Protein AF-X0YDZ2-F1 (afdb_monomer_lite)

Organism: NCBI:txid412755

Sequence (155 aa):
CLSSGRFSTGDDLAFVQELFNCLGKTKRIEEKMINASTAISGSGPGYIFNDYELDLKDPDNINENTKQNIIKRLTQAAKSVGFNSEDAKFLAVNTTQTSINLVKKTGLSPYELKKQVTSKGGTTQAALKVIYSGGSWEEAAGAAVKRAEELSRRE

Radius of gyration: 15.47 Å; chains: 1; bounding box: 33×34×42 Å

Foldseek 3Di:
DDEDDPPDDPVNVVVVQVVCVVVPHDDYDYPVCVLLLCLQQLQVLLVVLVVCVVVVDDLVDDDPVNLVVQLVQQLVLSVLSPDDNVVSSVSSNRSSVVSSVCCVVVVDHSVVVSVVSDDDLALNVQLVVCVVVVHGSNVSSVSSSVSSVVVVVVD

Structure (mmCIF, N/CA/C/O backbone):
data_AF-X0YDZ2-F1
#
_entry.id   AF-X0YDZ2-F1
#
loop_
_atom_site.group_PDB
_atom_site.id
_atom_site.type_symbol
_atom_site.label_atom_id
_atom_site.label_alt_id
_atom_site.label_comp_id
_atom_site.label_asym_id
_atom_site.label_entity_id
_atom_site.label_seq_id
_atom_site.pdbx_PDB_ins_code
_atom_site.Cartn_x
_atom_site.Cartn_y
_atom_site.Cartn_z
_atom_site.occupancy
_atom_site.B_iso_or_equiv
_atom_site.auth_seq_id
_atom_site.auth_comp_id
_atom_site.auth_asym_id
_atom_site.auth_atom_id
_atom_site.pdbx_PDB_model_num
ATOM 1 N N . CYS A 1 1 ? 2.469 3.271 -8.973 1.00 92.38 1 CYS A N 1
ATOM 2 C CA . CYS A 1 1 ? 3.856 3.068 -9.449 1.00 92.38 1 CYS A CA 1
ATOM 3 C C . CYS A 1 1 ? 3.815 2.553 -10.870 1.00 92.38 1 CYS A C 1
ATOM 5 O O . CYS A 1 1 ? 2.788 2.016 -11.256 1.00 92.38 1 CYS A O 1
ATOM 7 N N . LEU A 1 2 ? 4.883 2.759 -11.630 1.00 94.12 2 LEU A N 1
ATOM 8 C CA . LEU A 1 2 ? 4.972 2.383 -13.038 1.00 94.12 2 LEU A CA 1
ATOM 9 C C . LEU A 1 2 ? 6.211 1.519 -13.242 1.00 94.12 2 LEU A C 1
ATOM 11 O O . LEU A 1 2 ? 7.251 1.813 -12.653 1.00 94.12 2 LEU A O 1
ATOM 15 N N . SER A 1 3 ? 6.111 0.503 -14.088 1.00 93.94 3 SER A N 1
ATOM 16 C CA . SER A 1 3 ? 7.263 -0.253 -14.568 1.00 93.94 3 SER A CA 1
ATOM 17 C C . SER A 1 3 ? 7.165 -0.452 -16.076 1.00 93.94 3 SER A C 1
ATOM 19 O O . SER A 1 3 ? 6.068 -0.423 -16.634 1.00 93.94 3 SER A O 1
ATOM 21 N N . SER A 1 4 ? 8.312 -0.573 -16.742 1.00 93.12 4 SER A N 1
ATOM 22 C CA . SER A 1 4 ? 8.389 -0.837 -18.181 1.00 93.12 4 SER A CA 1
ATOM 23 C C . SER A 1 4 ? 8.222 -2.320 -18.471 1.00 93.12 4 SER A C 1
ATOM 25 O O . SER A 1 4 ? 8.928 -3.146 -17.893 1.00 93.12 4 SER A O 1
ATOM 27 N N . GLY A 1 5 ? 7.391 -2.636 -19.460 1.00 90.31 5 GLY A N 1
ATOM 28 C CA . GLY A 1 5 ? 7.356 -3.955 -20.081 1.00 90.31 5 GLY A CA 1
ATOM 29 C C . GLY A 1 5 ? 8.420 -4.116 -21.172 1.00 90.31 5 GLY A C 1
ATOM 30 O O . GLY A 1 5 ? 9.067 -3.162 -21.599 1.00 90.31 5 GLY A O 1
ATOM 31 N N . ARG A 1 6 ? 8.557 -5.340 -21.694 1.00 91.38 6 ARG A N 1
ATOM 32 C CA . ARG A 1 6 ? 9.534 -5.690 -22.747 1.00 91.38 6 ARG A CA 1
ATOM 33 C C . ARG A 1 6 ? 9.406 -4.854 -24.029 1.00 91.38 6 ARG A C 1
ATOM 35 O O . ARG A 1 6 ? 10.390 -4.686 -24.740 1.00 91.38 6 ARG A O 1
ATOM 42 N N . PHE A 1 7 ? 8.201 -4.383 -24.334 1.00 93.88 7 PHE A N 1
ATOM 43 C CA . PHE A 1 7 ? 7.886 -3.670 -25.575 1.00 93.88 7 PHE A CA 1
ATOM 44 C C . PHE A 1 7 ? 7.650 -2.169 -25.375 1.00 93.88 7 PHE A C 1
ATOM 46 O O . PHE A 1 7 ? 7.355 -1.484 -26.346 1.00 93.88 7 PHE A O 1
ATOM 53 N N . SER A 1 8 ? 7.759 -1.657 -24.143 1.00 94.25 8 SER A N 1
ATOM 54 C CA . SER A 1 8 ? 7.570 -0.229 -23.868 1.00 94.25 8 SER A CA 1
ATOM 55 C C . SER A 1 8 ? 8.875 0.541 -24.026 1.00 94.25 8 SER A C 1
ATOM 57 O O . SER A 1 8 ? 9.913 0.131 -23.502 1.00 94.25 8 SER A O 1
ATOM 59 N N . THR A 1 9 ? 8.797 1.685 -24.688 1.00 94.44 9 THR A N 1
ATOM 60 C CA . THR A 1 9 ? 9.882 2.652 -24.839 1.00 94.44 9 THR A CA 1
ATOM 61 C C . THR A 1 9 ? 9.920 3.651 -23.676 1.00 94.44 9 THR A C 1
ATOM 63 O O . THR A 1 9 ? 9.042 3.687 -22.807 1.00 94.44 9 THR A O 1
ATOM 66 N N . GLY A 1 10 ? 10.960 4.491 -23.651 1.00 91.88 10 GLY A N 1
ATOM 67 C CA . GLY A 1 10 ? 11.050 5.600 -22.699 1.00 91.88 10 GLY A CA 1
ATOM 68 C C . GLY A 1 10 ? 9.924 6.627 -22.863 1.00 91.88 10 GLY A C 1
ATOM 69 O O . GLY A 1 10 ? 9.457 7.163 -21.854 1.00 91.88 10 GLY A O 1
ATOM 70 N N . ASP A 1 11 ? 9.464 6.839 -24.098 1.00 95.56 11 ASP A N 1
ATOM 71 C CA . ASP A 1 11 ? 8.396 7.784 -24.432 1.00 95.56 11 ASP A CA 1
ATOM 72 C C . ASP A 1 11 ? 7.030 7.265 -23.971 1.00 95.56 11 ASP A C 1
ATOM 74 O O . ASP A 1 11 ? 6.263 8.021 -23.376 1.00 95.56 11 ASP A O 1
ATOM 78 N N . ASP A 1 12 ? 6.771 5.958 -24.109 1.00 95.88 12 ASP A N 1
ATOM 79 C CA . ASP A 1 12 ? 5.558 5.327 -23.567 1.00 95.88 12 ASP A CA 1
ATOM 80 C C . ASP A 1 12 ? 5.467 5.533 -22.050 1.00 95.88 12 ASP A C 1
ATOM 82 O O . ASP A 1 12 ? 4.436 5.943 -21.513 1.00 95.88 12 ASP A O 1
ATOM 86 N N . LEU A 1 13 ? 6.579 5.304 -21.340 1.00 94.00 13 LEU A N 1
ATOM 87 C CA . LEU A 1 13 ? 6.645 5.540 -19.900 1.00 94.00 13 LEU A CA 1
ATOM 88 C C . LEU A 1 13 ? 6.486 7.018 -19.535 1.00 94.00 13 LEU A C 1
ATOM 90 O O . LEU A 1 13 ? 5.910 7.313 -18.488 1.00 94.00 13 LEU A O 1
ATOM 94 N N . ALA A 1 14 ? 7.025 7.939 -20.337 1.00 94.62 14 ALA A N 1
ATOM 95 C CA . ALA A 1 14 ? 6.885 9.374 -20.105 1.00 94.62 14 ALA A CA 1
ATOM 96 C C . ALA A 1 14 ? 5.428 9.819 -20.255 1.00 94.62 14 ALA A C 1
ATOM 98 O O . ALA A 1 14 ? 4.899 10.456 -19.345 1.00 94.62 14 ALA A O 1
ATOM 99 N N . PHE A 1 15 ? 4.767 9.389 -21.328 1.00 96.00 15 PHE A N 1
ATOM 100 C CA . PHE A 1 15 ? 3.358 9.664 -21.577 1.00 96.00 15 PHE A CA 1
ATOM 101 C C . PHE A 1 15 ? 2.460 9.115 -20.460 1.00 96.00 15 PHE A C 1
ATOM 103 O O . PHE A 1 15 ? 1.659 9.841 -19.871 1.00 96.00 15 PHE A O 1
ATOM 110 N N . VAL A 1 16 ? 2.636 7.840 -20.097 1.00 95.81 16 VAL A N 1
ATOM 111 C CA . VAL A 1 16 ? 1.858 7.204 -19.023 1.00 95.81 16 VAL A CA 1
ATOM 112 C C . VAL A 1 16 ? 2.109 7.885 -17.674 1.00 95.81 16 VAL A C 1
ATOM 114 O O . VAL A 1 16 ? 1.190 8.057 -16.871 1.00 95.81 16 VAL A O 1
ATOM 117 N N . GLN A 1 17 ? 3.347 8.304 -17.413 1.00 95.44 17 GLN A N 1
ATOM 118 C CA . GLN A 1 17 ? 3.686 9.048 -16.208 1.00 95.44 17 GLN A CA 1
ATOM 119 C C . GLN A 1 17 ? 2.994 10.411 -16.148 1.00 95.44 17 GLN A C 1
ATOM 121 O O . GLN A 1 17 ? 2.473 10.764 -15.090 1.00 95.44 17 GLN A O 1
ATOM 126 N N . GLU A 1 18 ? 2.972 11.158 -17.248 1.00 96.31 18 GLU A N 1
ATOM 127 C CA . GLU A 1 18 ? 2.252 12.428 -17.335 1.00 96.31 18 GLU A CA 1
ATOM 128 C C . GLU A 1 18 ? 0.755 12.231 -17.069 1.00 96.31 18 GLU A C 1
ATOM 130 O O . GLU A 1 18 ? 0.196 12.896 -16.196 1.00 96.31 18 GLU A O 1
ATOM 135 N N . LEU A 1 19 ? 0.146 11.233 -17.715 1.00 96.06 19 LEU A N 1
ATOM 136 C CA . LEU A 1 19 ? -1.268 10.904 -17.548 1.00 96.06 19 LEU A CA 1
ATOM 137 C C . LEU A 1 19 ? -1.631 10.594 -16.088 1.00 96.06 19 LEU A C 1
ATOM 139 O O . LEU A 1 19 ? -2.573 11.161 -15.535 1.00 96.06 19 LEU A O 1
ATOM 143 N N . PHE A 1 20 ? -0.885 9.705 -15.428 1.00 94.06 20 PHE A N 1
ATOM 144 C CA . PHE A 1 20 ? -1.185 9.335 -14.042 1.00 94.06 20 PHE A CA 1
ATOM 145 C C . PHE A 1 20 ? -0.812 10.428 -13.034 1.00 94.06 20 PHE A C 1
ATOM 147 O O . PHE A 1 20 ? -1.427 10.494 -11.966 1.00 94.06 20 PHE A O 1
ATOM 154 N N . ASN A 1 21 ? 0.123 11.323 -13.372 1.00 93.19 21 ASN A N 1
ATOM 155 C CA . ASN A 1 21 ? 0.447 12.483 -12.540 1.00 93.19 21 ASN A CA 1
ATOM 156 C C . ASN A 1 21 ? -0.736 13.453 -12.376 1.00 93.19 21 ASN A C 1
ATOM 158 O O . ASN A 1 21 ? -0.771 14.182 -11.383 1.00 93.19 21 ASN A O 1
ATOM 162 N N . CYS A 1 22 ? -1.741 13.409 -13.259 1.00 90.81 22 CYS A N 1
ATOM 163 C CA . CYS A 1 22 ? -3.004 14.130 -13.076 1.00 90.81 22 CYS A CA 1
ATOM 164 C C . CYS A 1 22 ? -3.826 13.625 -11.874 1.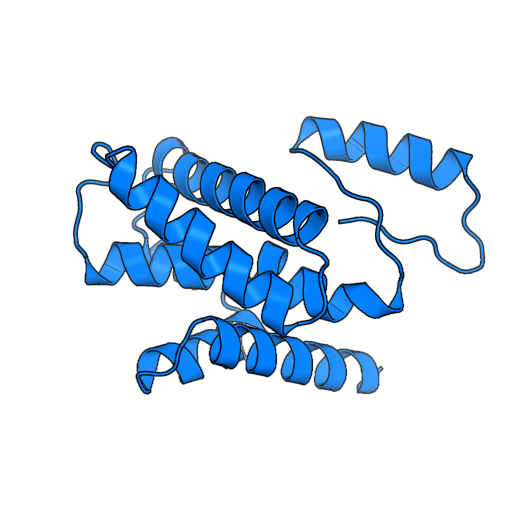00 90.81 22 CYS A C 1
ATOM 166 O O . CYS A 1 22 ? -4.625 14.378 -11.321 1.00 90.81 22 CYS A O 1
ATOM 168 N N . LEU A 1 23 ? -3.644 12.365 -11.461 1.00 86.50 23 LEU A N 1
ATOM 169 C CA . LEU A 1 23 ? -4.385 11.735 -10.358 1.00 86.50 23 LEU A CA 1
ATOM 170 C C . LEU A 1 23 ? -3.580 11.690 -9.052 1.00 86.50 23 LEU A C 1
ATOM 172 O O . LEU A 1 23 ? -4.151 11.641 -7.963 1.00 86.50 23 LEU A O 1
ATOM 176 N N . GLY A 1 24 ? -2.251 11.708 -9.146 1.00 85.06 24 GLY A N 1
ATOM 177 C CA . GLY A 1 24 ? -1.350 11.682 -8.000 1.00 85.06 24 GLY A CA 1
ATOM 178 C C . GLY A 1 24 ? 0.094 11.430 -8.420 1.00 85.06 24 GLY A C 1
ATOM 179 O O . GLY A 1 24 ? 0.374 11.112 -9.567 1.00 85.06 24 GLY A O 1
ATOM 180 N N . LYS A 1 25 ? 1.048 11.556 -7.494 1.00 91.56 25 LYS A N 1
ATOM 181 C CA . LYS A 1 25 ? 2.466 11.399 -7.846 1.00 91.56 25 LYS A CA 1
ATOM 182 C C . LYS A 1 25 ? 2.794 9.955 -8.215 1.00 91.56 25 LYS A C 1
ATOM 184 O O . LYS A 1 25 ? 2.546 9.027 -7.445 1.00 91.56 25 LYS A O 1
ATOM 189 N N . THR A 1 26 ? 3.441 9.778 -9.358 1.00 93.75 26 THR A N 1
ATOM 190 C CA . THR A 1 26 ? 3.940 8.478 -9.809 1.00 93.75 26 THR A CA 1
ATOM 191 C C . THR A 1 26 ? 5.416 8.286 -9.476 1.00 93.75 26 THR A C 1
ATOM 193 O O . THR A 1 26 ? 6.186 9.234 -9.328 1.00 93.75 26 THR A O 1
ATOM 196 N N . LYS A 1 27 ? 5.824 7.020 -9.390 1.00 93.50 27 LYS A N 1
ATOM 197 C CA . LYS A 1 27 ? 7.221 6.602 -9.276 1.00 93.50 27 LYS A CA 1
ATOM 198 C C . LYS A 1 27 ? 7.459 5.454 -10.241 1.00 93.50 27 LYS A C 1
ATOM 200 O O . LYS A 1 27 ? 6.670 4.504 -10.252 1.00 93.50 27 LYS A O 1
ATOM 205 N N . ARG A 1 28 ? 8.527 5.561 -11.033 1.00 95.00 28 ARG A N 1
ATOM 206 C CA . ARG A 1 28 ? 9.044 4.454 -11.839 1.00 95.00 28 ARG A CA 1
ATOM 207 C C . ARG A 1 28 ? 9.820 3.506 -10.932 1.00 95.00 28 ARG A C 1
ATOM 209 O O . ARG A 1 28 ? 10.624 3.970 -10.125 1.00 95.00 28 ARG A O 1
ATOM 216 N N . ILE A 1 29 ? 9.555 2.216 -11.055 1.00 94.88 29 ILE A N 1
ATOM 217 C CA . ILE A 1 29 ? 10.198 1.154 -10.284 1.00 94.88 29 ILE A CA 1
ATOM 218 C C . ILE A 1 29 ? 10.581 0.003 -11.211 1.00 94.88 29 ILE A C 1
ATOM 220 O O . ILE A 1 29 ? 9.988 -0.179 -12.276 1.00 94.88 29 ILE A O 1
ATOM 224 N N . GLU A 1 30 ? 11.565 -0.789 -10.797 1.00 94.31 30 GLU A N 1
ATOM 225 C CA . GLU A 1 30 ? 11.881 -2.046 -11.474 1.00 94.31 30 GLU A CA 1
ATOM 226 C C . GLU A 1 30 ? 10.697 -3.019 -11.391 1.00 94.31 30 GLU A C 1
ATOM 228 O O . GLU A 1 30 ? 10.005 -3.069 -10.3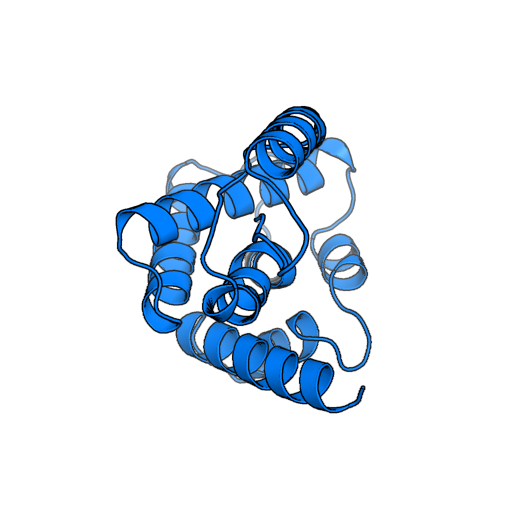74 1.00 94.31 30 GLU A O 1
ATOM 233 N N . GLU A 1 31 ? 10.499 -3.832 -12.429 1.00 93.81 31 GLU A N 1
ATOM 234 C CA . GLU A 1 31 ? 9.368 -4.769 -12.525 1.00 93.81 31 GLU A CA 1
ATOM 235 C C . GLU A 1 31 ? 9.323 -5.736 -11.336 1.00 93.81 31 GLU A C 1
ATOM 237 O O . GLU A 1 31 ? 8.280 -5.955 -10.725 1.00 93.81 31 GLU A O 1
ATOM 242 N N . LYS A 1 32 ? 10.494 -6.221 -10.900 1.00 94.81 32 LYS A N 1
ATOM 243 C CA . LYS A 1 32 ? 10.633 -7.091 -9.719 1.00 94.81 32 LYS A CA 1
ATOM 244 C C . LYS A 1 32 ? 10.068 -6.473 -8.428 1.00 94.81 32 LYS A C 1
ATOM 246 O O . LYS A 1 32 ? 9.757 -7.196 -7.488 1.00 94.81 32 LYS A O 1
ATOM 251 N N . MET A 1 33 ? 9.938 -5.145 -8.374 1.00 97.19 33 MET A N 1
ATOM 252 C CA . MET A 1 33 ? 9.423 -4.405 -7.221 1.00 97.19 33 MET A CA 1
ATOM 253 C C . MET A 1 33 ? 7.909 -4.165 -7.286 1.00 97.19 33 MET A C 1
ATOM 255 O O . MET A 1 33 ? 7.364 -3.576 -6.353 1.00 97.19 33 MET A O 1
ATOM 259 N N . ILE A 1 34 ? 7.200 -4.595 -8.336 1.00 95.94 34 ILE A N 1
ATOM 260 C CA . ILE A 1 34 ? 5.750 -4.369 -8.467 1.00 95.94 34 ILE A CA 1
ATOM 261 C C . ILE A 1 34 ? 4.969 -5.026 -7.326 1.00 95.94 34 ILE A C 1
ATOM 263 O O . ILE A 1 34 ? 4.124 -4.369 -6.719 1.00 95.94 34 ILE A O 1
ATOM 267 N N . ASN A 1 35 ? 5.301 -6.260 -6.941 1.00 97.50 35 ASN A N 1
ATOM 268 C CA . ASN A 1 35 ? 4.637 -6.935 -5.818 1.00 97.50 35 ASN A CA 1
ATOM 269 C C . ASN A 1 35 ? 4.866 -6.200 -4.487 1.00 97.50 35 ASN A C 1
ATOM 271 O O . ASN A 1 35 ? 3.916 -5.954 -3.740 1.00 97.50 35 ASN A O 1
ATOM 275 N N . ALA A 1 36 ? 6.101 -5.753 -4.233 1.00 98.00 36 ALA A N 1
ATOM 276 C CA . ALA A 1 36 ? 6.432 -4.892 -3.096 1.00 98.00 36 ALA A CA 1
ATOM 277 C C . ALA A 1 36 ? 5.647 -3.572 -3.140 1.00 98.00 36 ALA A C 1
ATOM 279 O O . ALA A 1 36 ? 5.103 -3.115 -2.135 1.00 98.00 36 ALA A O 1
ATOM 280 N N . SER A 1 37 ? 5.521 -2.969 -4.321 1.00 97.44 37 SER A N 1
ATOM 281 C CA . SER A 1 37 ? 4.761 -1.739 -4.517 1.00 97.44 37 SER A CA 1
ATOM 282 C C . SER A 1 37 ? 3.272 -1.916 -4.236 1.00 97.44 37 SER A C 1
ATOM 284 O O . SER A 1 37 ? 2.662 -1.047 -3.609 1.00 97.44 37 SER A O 1
ATOM 286 N N . THR A 1 38 ? 2.692 -3.046 -4.636 1.00 97.00 38 THR A N 1
ATOM 287 C CA . THR A 1 38 ? 1.299 -3.417 -4.359 1.00 97.00 38 THR A CA 1
ATOM 288 C C . THR A 1 38 ? 1.049 -3.576 -2.862 1.00 97.00 38 THR A C 1
ATOM 290 O O . THR A 1 38 ? 0.008 -3.142 -2.364 1.00 97.00 38 THR A O 1
ATOM 293 N N . ALA A 1 39 ? 2.010 -4.113 -2.109 1.00 98.12 39 ALA A N 1
ATOM 294 C CA . ALA A 1 39 ? 1.906 -4.232 -0.655 1.00 98.12 39 ALA A CA 1
ATOM 295 C C . ALA A 1 39 ? 1.895 -2.878 0.078 1.00 98.12 39 ALA A C 1
ATOM 297 O O . ALA A 1 39 ? 1.372 -2.796 1.186 1.00 98.12 39 ALA A O 1
ATOM 298 N N . ILE A 1 40 ? 2.432 -1.816 -0.532 1.00 98.19 40 ILE A N 1
ATOM 299 C CA . ILE A 1 40 ? 2.516 -0.483 0.084 1.00 98.19 40 ILE A CA 1
ATOM 300 C C . ILE A 1 40 ? 1.486 0.479 -0.503 1.00 98.19 40 ILE A C 1
ATOM 302 O O . ILE A 1 40 ? 0.659 1.006 0.224 1.00 98.19 40 ILE A O 1
ATOM 306 N N . SER A 1 41 ? 1.504 0.707 -1.812 1.00 95.69 41 SER A N 1
ATOM 307 C CA . SER A 1 41 ? 0.617 1.680 -2.462 1.00 95.69 41 SER A CA 1
ATOM 308 C C . SER A 1 41 ? -0.788 1.139 -2.739 1.00 95.69 41 SER A C 1
ATOM 310 O O . SER A 1 41 ? -1.746 1.902 -2.676 1.00 95.69 41 SER A O 1
ATOM 312 N N . GLY A 1 42 ? -0.925 -0.166 -3.003 1.00 95.31 42 GLY A N 1
ATOM 313 C CA . GLY A 1 42 ? -2.226 -0.807 -3.228 1.00 95.31 42 GLY A CA 1
ATOM 314 C C . GLY A 1 42 ? -2.906 -1.243 -1.929 1.00 95.31 42 GLY A C 1
ATOM 315 O O . GLY A 1 42 ? -4.069 -0.931 -1.698 1.00 95.31 42 GLY A O 1
ATOM 316 N N . SER A 1 43 ? -2.162 -1.932 -1.061 1.00 98.12 43 SER A N 1
ATOM 317 C CA . SER A 1 43 ? -2.685 -2.508 0.189 1.00 98.12 43 SER A CA 1
ATOM 318 C C . SER A 1 43 ? -2.559 -1.556 1.384 1.00 98.12 43 SER A C 1
ATOM 320 O O . SER A 1 43 ? -3.357 -1.637 2.316 1.00 98.12 43 SER A O 1
ATOM 322 N N . GLY A 1 44 ? -1.605 -0.617 1.353 1.00 97.38 44 GLY A N 1
ATOM 323 C CA . GLY A 1 44 ? -1.352 0.323 2.449 1.00 97.38 44 GLY A CA 1
ATOM 324 C C . GLY A 1 44 ? -2.526 1.224 2.839 1.00 97.38 44 GLY A C 1
ATOM 325 O O . GLY A 1 44 ? -2.682 1.446 4.041 1.00 97.38 44 GLY A O 1
ATOM 326 N N . PRO A 1 45 ? -3.405 1.685 1.920 1.00 96.94 45 PRO A N 1
ATOM 327 C CA . PRO A 1 45 ? -4.645 2.350 2.317 1.00 96.94 45 PRO A CA 1
ATOM 328 C C . PRO A 1 45 ? -5.481 1.504 3.282 1.00 96.94 45 PRO A C 1
ATOM 330 O O . PRO A 1 45 ? -6.004 2.036 4.251 1.00 96.94 45 PRO A O 1
ATOM 333 N N . GLY A 1 46 ? -5.531 0.178 3.104 1.00 97.44 46 GLY A N 1
ATOM 334 C CA . GLY A 1 46 ? -6.218 -0.723 4.030 1.00 97.44 46 GLY A CA 1
ATOM 335 C C . GLY A 1 46 ? -5.612 -0.722 5.436 1.00 97.44 46 GLY A C 1
ATOM 336 O O . GLY A 1 46 ? -6.357 -0.767 6.412 1.00 97.44 46 GLY A O 1
ATOM 337 N N . TYR A 1 47 ? -4.283 -0.616 5.558 1.00 96.31 47 TYR A N 1
ATOM 338 C CA . TYR A 1 47 ? -3.600 -0.557 6.862 1.00 96.31 47 TYR A CA 1
ATOM 339 C C . TYR A 1 47 ? -3.949 0.743 7.573 1.00 96.31 47 TYR A C 1
ATOM 341 O O . TYR A 1 47 ? -4.254 0.744 8.762 1.00 96.31 47 TYR A O 1
ATOM 349 N N . ILE A 1 48 ? -3.944 1.837 6.809 1.00 94.69 48 ILE A N 1
ATOM 350 C CA . ILE A 1 48 ? -4.284 3.170 7.288 1.00 94.69 48 ILE A CA 1
ATOM 351 C C . ILE A 1 48 ? -5.745 3.195 7.728 1.00 94.69 48 ILE A C 1
ATOM 353 O O . ILE A 1 48 ? -6.015 3.525 8.872 1.00 94.69 48 ILE A O 1
ATOM 357 N N . PHE A 1 49 ? -6.692 2.788 6.882 1.00 94.00 49 PHE A N 1
ATOM 358 C CA . PHE A 1 49 ? -8.108 2.777 7.252 1.00 94.00 49 PHE A CA 1
ATOM 359 C C . PHE A 1 49 ? -8.391 1.890 8.465 1.00 94.00 49 PHE A C 1
ATOM 361 O O . PHE A 1 49 ? -9.224 2.246 9.291 1.00 94.00 49 PHE A O 1
ATOM 368 N N . ASN A 1 50 ? -7.667 0.778 8.612 1.00 93.38 50 ASN A N 1
ATOM 369 C CA . ASN A 1 50 ? -7.748 -0.046 9.809 1.00 93.38 50 ASN A CA 1
ATOM 370 C C . ASN A 1 50 ? -7.284 0.695 11.073 1.00 93.38 50 ASN A C 1
ATOM 372 O O . ASN A 1 50 ? -7.963 0.628 12.089 1.00 93.38 50 ASN A O 1
ATOM 376 N N . ASP A 1 51 ? -6.153 1.400 11.011 1.00 88.69 51 ASP A N 1
ATOM 377 C CA . ASP A 1 51 ? -5.655 2.235 12.117 1.00 88.69 51 ASP A CA 1
ATOM 378 C C . ASP A 1 51 ? -6.707 3.287 12.514 1.00 88.69 51 ASP A C 1
ATOM 380 O O . ASP A 1 51 ? -7.031 3.443 13.684 1.00 88.69 51 ASP A O 1
ATOM 384 N N . TYR A 1 52 ? -7.311 3.951 11.523 1.00 84.94 52 TYR A N 1
ATOM 385 C CA . TYR A 1 52 ? -8.346 4.971 11.735 1.00 84.94 52 TYR A CA 1
ATOM 386 C C . TYR A 1 52 ? -9.623 4.416 12.360 1.00 84.94 52 TYR A C 1
ATOM 388 O O . TYR A 1 52 ? -10.243 5.076 13.189 1.00 84.94 52 TYR A O 1
ATOM 396 N N . GLU A 1 53 ? -10.034 3.224 11.934 1.00 84.44 53 GLU A N 1
ATOM 397 C CA . GLU A 1 53 ? -11.206 2.544 12.476 1.00 84.44 53 GLU A CA 1
ATOM 398 C C . GLU A 1 53 ? -11.013 2.165 13.947 1.00 84.44 53 GLU A C 1
ATOM 400 O O . GLU A 1 53 ? -11.950 2.300 14.728 1.00 84.44 53 GLU A O 1
ATOM 405 N N . LEU A 1 54 ? -9.809 1.724 14.329 1.00 78.25 54 LEU A N 1
ATOM 406 C CA . LEU A 1 54 ? -9.496 1.322 15.703 1.00 78.25 54 LEU A CA 1
ATOM 407 C C . LEU A 1 54 ? -9.271 2.518 16.641 1.00 78.25 54 LEU A C 1
ATOM 409 O O . LEU A 1 54 ? -9.672 2.454 17.801 1.00 78.25 54 LEU A O 1
ATOM 413 N N . ASP A 1 55 ? -8.665 3.602 16.147 1.00 67.19 55 ASP A N 1
ATOM 414 C CA . ASP A 1 55 ? -8.284 4.756 16.974 1.00 67.19 55 ASP A CA 1
ATOM 415 C C . ASP A 1 55 ? -9.375 5.837 17.109 1.00 67.19 55 ASP A C 1
ATOM 417 O O . ASP A 1 55 ? -9.155 6.799 17.846 1.00 67.19 55 ASP A O 1
ATOM 421 N N . LEU A 1 56 ? -10.523 5.715 16.416 1.00 56.03 56 LEU A N 1
ATOM 422 C CA . LEU A 1 56 ? -11.677 6.644 16.452 1.00 56.03 56 LEU A CA 1
ATOM 423 C C . LEU A 1 56 ? -11.283 8.115 16.684 1.00 56.03 56 LEU A C 1
ATOM 425 O O . LEU A 1 56 ? -11.753 8.783 17.609 1.00 56.03 56 LEU A O 1
ATOM 429 N N . LYS A 1 57 ? -10.411 8.642 15.822 1.00 58.28 57 LYS A N 1
ATOM 430 C CA . LYS A 1 57 ? -10.221 10.088 15.705 1.00 58.28 57 LYS A CA 1
ATOM 431 C C . LYS A 1 57 ? -11.159 10.596 14.634 1.00 58.28 57 LYS A C 1
ATOM 433 O O . LYS A 1 57 ? -11.248 10.001 13.561 1.00 58.28 57 LYS A O 1
ATOM 438 N N . ASP A 1 58 ? -11.830 11.697 14.949 1.00 63.78 58 ASP A N 1
ATOM 439 C CA . ASP A 1 58 ? -12.564 12.497 13.982 1.00 63.78 58 ASP A CA 1
ATOM 440 C C . ASP A 1 58 ? -11.728 12.608 12.688 1.00 63.78 58 ASP A C 1
ATOM 442 O O . ASP A 1 58 ? -10.589 13.094 12.749 1.00 63.78 58 ASP A O 1
ATOM 446 N N . PRO A 1 59 ? -12.220 12.105 11.541 1.00 60.06 59 PRO A N 1
ATOM 447 C CA . PRO A 1 59 ? -11.496 12.178 10.276 1.00 60.06 59 PRO A CA 1
ATOM 448 C C . PRO A 1 59 ? -11.158 13.621 9.866 1.00 60.06 59 PRO A C 1
ATOM 450 O O . PRO A 1 59 ? -10.210 13.839 9.098 1.00 60.06 59 PRO A O 1
ATOM 453 N N . ASP A 1 60 ? -11.855 14.609 10.433 1.00 64.81 60 ASP A N 1
ATOM 454 C CA . ASP A 1 60 ? -11.558 16.025 10.254 1.00 64.81 60 ASP A CA 1
ATOM 455 C C . ASP A 1 60 ? -10.396 16.516 11.138 1.00 64.81 60 ASP A C 1
ATOM 457 O O . ASP A 1 60 ? -9.737 17.500 10.791 1.00 64.81 60 ASP A O 1
ATOM 461 N N . ASN A 1 61 ? -10.035 15.784 12.200 1.00 68.81 61 ASN A N 1
ATOM 462 C CA . ASN A 1 61 ? -9.037 16.175 13.203 1.00 68.81 61 ASN A CA 1
ATOM 463 C C . ASN A 1 61 ? -7.828 15.221 13.300 1.00 68.81 61 ASN A C 1
ATOM 465 O O . ASN A 1 61 ? -7.365 14.824 14.376 1.00 68.81 61 ASN A O 1
ATOM 469 N N . ILE A 1 62 ? -7.266 14.859 12.147 1.00 71.62 62 ILE A N 1
ATOM 470 C CA . ILE A 1 62 ? -5.982 14.152 12.078 1.00 71.62 62 ILE A CA 1
ATOM 471 C C . ILE A 1 62 ? -4.862 15.14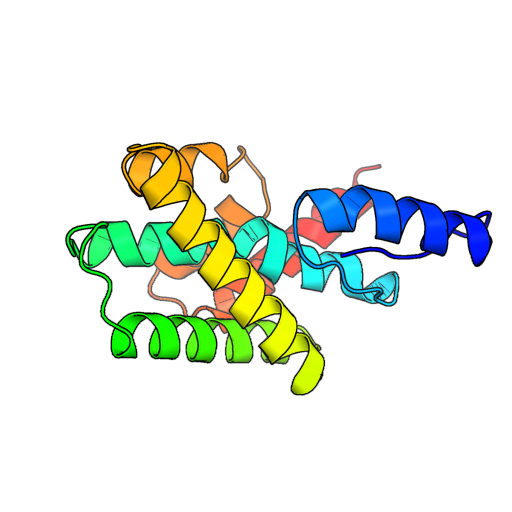9 12.363 1.00 71.62 62 ILE A C 1
ATOM 473 O O . ILE A 1 62 ? -4.473 15.932 11.493 1.00 71.62 62 ILE A O 1
ATOM 477 N N . ASN A 1 63 ? -4.308 15.103 13.573 1.00 80.19 63 ASN A N 1
ATOM 478 C CA . ASN A 1 63 ? -3.154 15.931 13.899 1.00 80.19 63 ASN A CA 1
ATOM 479 C C . ASN A 1 63 ? -1.887 15.476 13.149 1.00 80.19 63 ASN A C 1
ATOM 481 O O . ASN A 1 63 ? -1.722 14.306 12.782 1.00 80.19 63 ASN A O 1
ATOM 485 N N . GLU A 1 64 ? -0.958 16.414 12.956 1.00 85.25 64 GLU A N 1
ATOM 486 C CA . GLU A 1 64 ? 0.267 16.173 12.188 1.00 85.25 64 GLU A CA 1
ATOM 487 C C . GLU A 1 64 ? 1.117 15.042 12.793 1.00 85.25 64 GLU A C 1
ATOM 489 O O . GLU A 1 64 ? 1.701 14.251 12.060 1.00 85.25 64 GLU A O 1
ATOM 494 N N . ASN A 1 65 ? 1.118 14.872 14.119 1.00 86.69 65 ASN A N 1
ATOM 495 C CA . ASN A 1 65 ? 1.863 13.792 14.773 1.00 86.69 65 ASN A CA 1
ATOM 496 C C . ASN A 1 65 ? 1.340 12.394 14.390 1.00 86.69 65 ASN A C 1
ATOM 498 O O . ASN A 1 65 ? 2.124 11.482 14.134 1.00 86.69 65 ASN A O 1
ATOM 502 N N . THR A 1 66 ? 0.017 12.230 14.293 1.00 86.12 66 THR A N 1
ATOM 503 C CA . THR A 1 66 ? -0.612 10.971 13.857 1.00 86.12 66 THR A CA 1
ATOM 504 C C . THR A 1 66 ? -0.227 10.670 12.410 1.00 86.12 66 THR A C 1
ATOM 506 O O . THR A 1 66 ? 0.203 9.561 12.093 1.00 86.12 66 THR A O 1
ATOM 509 N N . LYS A 1 67 ? -0.278 11.687 11.541 1.00 90.06 67 LYS A N 1
ATOM 510 C CA . LYS A 1 67 ? 0.161 11.576 10.146 1.00 90.06 67 LYS A CA 1
ATOM 511 C C . LYS A 1 67 ? 1.631 11.160 10.041 1.00 90.06 67 LYS A C 1
ATOM 513 O O . LYS A 1 67 ? 1.950 10.242 9.287 1.00 90.06 67 LYS A O 1
ATOM 518 N N . GLN A 1 68 ? 2.521 11.782 10.814 1.00 92.31 68 GLN A N 1
ATOM 519 C CA . GLN A 1 68 ? 3.944 11.432 10.825 1.00 92.31 68 GLN A CA 1
ATOM 520 C C . GLN A 1 68 ? 4.194 10.014 11.354 1.00 92.31 68 GLN A C 1
ATOM 522 O O . GLN A 1 68 ? 5.048 9.307 10.816 1.00 92.31 68 GLN A O 1
ATOM 527 N N . ASN A 1 69 ? 3.425 9.554 12.347 1.00 93.50 69 ASN A N 1
ATOM 528 C CA . ASN A 1 69 ? 3.520 8.180 12.840 1.00 93.50 69 ASN A CA 1
ATOM 529 C C . ASN A 1 69 ? 3.135 7.156 11.759 1.00 93.50 69 ASN A C 1
ATOM 531 O O . ASN A 1 69 ? 3.869 6.195 11.526 1.00 93.50 69 ASN A O 1
ATOM 535 N N . ILE A 1 70 ? 2.035 7.394 11.040 1.00 94.44 70 ILE A N 1
ATOM 536 C CA . ILE A 1 70 ? 1.603 6.536 9.928 1.00 94.44 70 ILE A CA 1
ATOM 537 C C . ILE A 1 70 ? 2.669 6.495 8.833 1.00 94.44 70 ILE A C 1
ATOM 539 O O . ILE A 1 70 ? 3.058 5.415 8.390 1.00 94.44 70 ILE A O 1
ATOM 543 N N . ILE A 1 71 ? 3.194 7.659 8.434 1.00 97.00 71 ILE A N 1
ATOM 544 C CA . ILE A 1 71 ? 4.264 7.742 7.433 1.00 97.00 71 ILE A CA 1
ATOM 545 C C . ILE A 1 71 ? 5.482 6.943 7.897 1.00 97.00 71 ILE A C 1
ATOM 547 O O . ILE A 1 71 ? 6.054 6.194 7.106 1.00 97.00 71 ILE A O 1
ATOM 551 N N . LYS A 1 72 ? 5.874 7.056 9.171 1.00 98.00 72 LYS A N 1
ATOM 552 C CA . LYS A 1 72 ? 7.005 6.313 9.735 1.00 98.00 72 LYS A CA 1
ATOM 553 C C . LYS A 1 72 ? 6.774 4.802 9.663 1.00 98.00 72 LYS A C 1
ATOM 555 O O . LYS A 1 72 ? 7.645 4.103 9.152 1.00 98.00 72 LYS A O 1
ATOM 560 N N . ARG A 1 73 ? 5.619 4.307 10.118 1.00 97.88 73 ARG A N 1
ATOM 561 C CA . ARG A 1 73 ? 5.267 2.874 10.085 1.00 97.88 73 ARG A CA 1
ATOM 562 C C . ARG A 1 73 ? 5.222 2.339 8.656 1.00 97.88 73 ARG A C 1
ATOM 564 O O . ARG A 1 73 ? 5.855 1.334 8.356 1.00 97.88 73 ARG A O 1
ATOM 571 N N . LEU A 1 74 ? 4.564 3.057 7.745 1.00 98.38 74 LEU A N 1
ATOM 572 C CA . LEU A 1 74 ? 4.478 2.652 6.341 1.00 98.38 74 LEU A CA 1
ATOM 573 C C . LEU A 1 74 ? 5.838 2.716 5.631 1.00 98.38 74 LEU A C 1
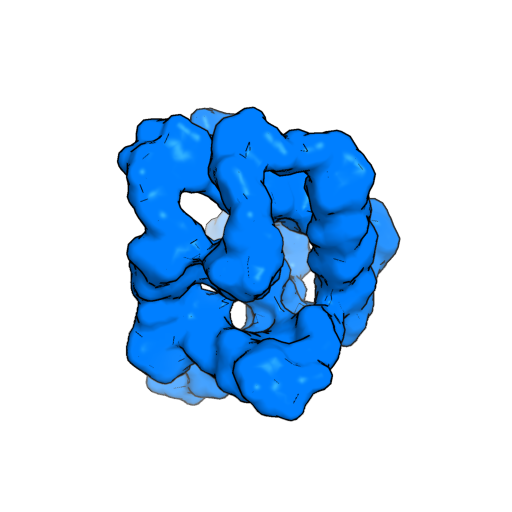ATOM 575 O O . LEU A 1 74 ? 6.111 1.905 4.751 1.00 98.38 74 LEU A O 1
ATOM 579 N N . THR A 1 75 ? 6.721 3.634 6.041 1.00 98.81 75 THR A N 1
ATOM 580 C CA . THR A 1 75 ? 8.110 3.678 5.557 1.00 98.81 75 THR A CA 1
ATOM 581 C C . THR A 1 75 ? 8.878 2.431 5.995 1.00 98.81 75 THR A C 1
ATOM 583 O O . THR A 1 75 ? 9.616 1.872 5.188 1.00 98.81 75 THR A O 1
ATOM 586 N N . GLN A 1 76 ? 8.717 1.971 7.242 1.00 98.75 76 GLN A N 1
ATOM 587 C CA . GLN A 1 76 ? 9.367 0.734 7.696 1.00 98.75 76 GLN A CA 1
ATOM 588 C C . GLN A 1 76 ? 8.804 -0.496 6.987 1.00 98.75 76 GLN A C 1
ATOM 590 O O . GLN A 1 76 ? 9.578 -1.316 6.497 1.00 98.75 76 GLN A O 1
ATOM 595 N N . ALA A 1 77 ? 7.484 -0.561 6.804 1.00 98.75 77 ALA A N 1
ATOM 596 C CA . ALA A 1 77 ? 6.850 -1.600 6.000 1.00 98.75 77 ALA A CA 1
ATOM 597 C C . ALA A 1 77 ? 7.422 -1.641 4.573 1.00 98.75 77 ALA A C 1
ATOM 599 O O . ALA A 1 77 ? 7.828 -2.700 4.101 1.00 98.75 77 ALA A O 1
ATOM 600 N N . ALA A 1 78 ? 7.561 -0.489 3.910 1.00 98.69 78 ALA A N 1
ATOM 601 C CA . ALA A 1 78 ? 8.153 -0.410 2.575 1.00 98.69 78 ALA A CA 1
ATOM 602 C C . ALA A 1 78 ? 9.626 -0.855 2.548 1.00 98.69 78 ALA A C 1
ATOM 604 O O . ALA A 1 78 ? 10.035 -1.590 1.649 1.00 98.69 78 ALA A O 1
ATOM 605 N N . LYS A 1 79 ? 10.422 -0.472 3.552 1.00 98.81 79 LYS A N 1
ATOM 606 C CA . LYS A 1 79 ? 11.808 -0.946 3.688 1.00 98.81 79 LYS A CA 1
ATOM 607 C C . LYS A 1 79 ? 11.884 -2.459 3.880 1.00 98.81 79 LYS A C 1
ATOM 609 O O . LYS A 1 79 ? 12.727 -3.101 3.262 1.00 98.81 79 LYS A O 1
ATOM 614 N N . SER A 1 80 ? 10.986 -3.028 4.685 1.00 98.69 80 SER A N 1
ATOM 615 C CA . SER A 1 80 ? 10.953 -4.469 4.967 1.00 98.69 80 SER A CA 1
ATOM 616 C C . SER A 1 80 ? 10.692 -5.324 3.721 1.00 98.69 80 SER A C 1
ATOM 618 O O . SER A 1 80 ? 11.131 -6.468 3.664 1.00 98.69 80 SER A O 1
ATOM 620 N N . VAL A 1 81 ? 10.050 -4.750 2.696 1.00 98.44 81 VAL A N 1
ATOM 621 C CA . VAL A 1 81 ? 9.790 -5.403 1.402 1.00 98.44 81 VAL A CA 1
ATOM 622 C C . VAL A 1 81 ? 10.772 -4.983 0.299 1.00 98.44 81 VAL A C 1
ATOM 624 O O . VAL A 1 81 ? 10.515 -5.208 -0.881 1.00 98.44 81 VAL A O 1
ATOM 627 N N . GLY A 1 82 ? 11.906 -4.377 0.667 1.00 98.06 82 GLY A N 1
ATOM 628 C CA . GLY A 1 82 ? 13.049 -4.170 -0.227 1.00 98.06 82 GLY A CA 1
ATOM 629 C C . GLY A 1 82 ? 13.188 -2.777 -0.847 1.00 98.06 82 GLY A C 1
ATOM 630 O O . GLY A 1 82 ? 14.092 -2.574 -1.656 1.00 98.06 82 GLY A O 1
ATOM 631 N N . PHE A 1 83 ? 12.348 -1.796 -0.493 1.00 98.31 83 PHE A N 1
ATOM 632 C CA . PHE A 1 83 ? 12.563 -0.419 -0.955 1.00 98.31 83 PHE A CA 1
ATOM 633 C C . PHE A 1 83 ? 13.729 0.250 -0.218 1.00 98.31 83 PHE A C 1
ATOM 635 O O . PHE A 1 83 ? 13.885 0.122 0.998 1.00 98.31 83 PHE A O 1
ATOM 642 N N . ASN A 1 84 ? 14.516 1.048 -0.945 1.00 98.00 84 ASN A N 1
ATOM 643 C CA . ASN A 1 84 ? 15.490 1.945 -0.325 1.00 98.00 84 ASN A CA 1
ATOM 644 C C . ASN A 1 84 ? 14.780 3.039 0.506 1.00 98.00 84 ASN A C 1
ATOM 646 O O . ASN A 1 84 ? 13.568 3.240 0.412 1.00 98.00 84 ASN A O 1
ATOM 650 N N . SER A 1 85 ? 15.537 3.770 1.329 1.00 97.69 85 SER A N 1
ATOM 651 C CA . SER A 1 85 ? 14.960 4.769 2.243 1.00 97.69 85 SER A CA 1
ATOM 652 C C . SER A 1 85 ? 14.208 5.903 1.548 1.00 97.69 85 SER A C 1
ATOM 654 O O . SER A 1 85 ? 13.219 6.388 2.099 1.00 97.69 85 SER A O 1
ATOM 656 N N . GLU A 1 86 ? 14.672 6.337 0.379 1.00 97.44 86 GLU A N 1
ATOM 657 C CA . GLU A 1 86 ? 14.057 7.433 -0.366 1.00 97.44 86 GLU A CA 1
ATOM 658 C C . GLU A 1 86 ? 12.708 7.000 -0.945 1.00 97.44 86 GLU A C 1
ATOM 660 O O . GLU A 1 86 ? 11.684 7.636 -0.686 1.00 97.44 86 GLU A O 1
ATOM 665 N N . ASP A 1 87 ? 12.688 5.865 -1.640 1.00 97.44 87 ASP A N 1
ATOM 666 C CA . ASP A 1 87 ? 11.491 5.317 -2.271 1.00 97.44 87 ASP A CA 1
ATOM 667 C C . ASP A 1 87 ? 10.465 4.874 -1.234 1.00 97.44 87 ASP A C 1
ATOM 669 O O . ASP A 1 87 ? 9.278 5.169 -1.372 1.00 97.44 87 ASP A O 1
ATOM 673 N N . ALA A 1 88 ? 10.914 4.246 -0.145 1.00 98.38 88 ALA A N 1
ATOM 674 C CA . ALA A 1 88 ? 10.053 3.880 0.971 1.00 98.38 88 ALA A CA 1
ATOM 675 C C . ALA A 1 88 ? 9.332 5.105 1.547 1.00 98.38 88 ALA A C 1
ATOM 677 O O . ALA A 1 88 ? 8.112 5.086 1.725 1.00 98.38 88 ALA A O 1
ATOM 678 N N . LYS A 1 89 ? 10.071 6.199 1.785 1.00 98.25 89 LYS A N 1
ATOM 679 C CA . LYS A 1 89 ? 9.495 7.450 2.289 1.00 98.25 89 LYS A CA 1
ATOM 680 C C . LYS A 1 89 ? 8.552 8.076 1.264 1.00 98.25 89 LYS A C 1
ATOM 682 O O . LYS A 1 89 ? 7.472 8.529 1.636 1.00 98.25 89 LYS A O 1
ATOM 687 N N . PHE A 1 90 ? 8.924 8.083 -0.017 1.00 97.75 90 PHE A N 1
ATOM 688 C CA . PHE A 1 90 ? 8.073 8.594 -1.089 1.00 97.75 90 PHE A CA 1
ATOM 689 C C . PHE A 1 90 ? 6.730 7.853 -1.140 1.00 97.75 90 PHE A C 1
ATOM 691 O O . PHE A 1 90 ? 5.674 8.491 -1.136 1.00 97.75 90 PHE A O 1
ATOM 698 N N . LEU A 1 91 ? 6.751 6.518 -1.156 1.00 98.00 91 LEU A N 1
ATOM 699 C CA . LEU A 1 91 ? 5.539 5.701 -1.202 1.00 98.00 91 LEU A CA 1
ATOM 700 C C . LEU A 1 91 ? 4.686 5.910 0.048 1.00 98.00 91 LEU A C 1
ATOM 702 O O . LEU A 1 91 ? 3.477 6.118 -0.067 1.00 98.00 91 LEU A O 1
ATOM 706 N N . ALA A 1 92 ? 5.311 5.927 1.227 1.00 97.88 92 ALA A N 1
ATOM 707 C CA . ALA A 1 92 ? 4.618 6.118 2.492 1.00 97.88 92 ALA A CA 1
ATOM 708 C C . ALA A 1 92 ? 3.904 7.473 2.572 1.00 97.88 92 ALA A C 1
ATOM 710 O O . ALA A 1 92 ? 2.718 7.527 2.901 1.00 97.88 92 ALA A O 1
ATOM 711 N N . VAL A 1 93 ? 4.595 8.565 2.226 1.00 96.88 93 VAL A N 1
ATOM 712 C CA . VAL A 1 93 ? 4.029 9.922 2.238 1.00 96.88 93 VAL A CA 1
ATOM 713 C C . VAL A 1 93 ? 2.835 10.024 1.292 1.00 96.88 93 VAL A C 1
ATOM 715 O O . VAL A 1 93 ? 1.765 10.474 1.705 1.00 96.88 93 VAL A O 1
ATOM 718 N N . ASN A 1 94 ? 2.989 9.587 0.039 1.00 96.25 94 ASN A N 1
ATOM 719 C CA . ASN A 1 94 ? 1.929 9.724 -0.962 1.00 96.25 94 ASN A CA 1
ATOM 720 C C . ASN A 1 94 ? 0.719 8.834 -0.649 1.00 96.25 94 ASN A C 1
ATOM 722 O O . ASN A 1 94 ? -0.417 9.296 -0.756 1.00 96.25 94 ASN A O 1
ATOM 726 N N . THR A 1 95 ? 0.945 7.594 -0.208 1.00 96.62 95 THR A N 1
ATOM 727 C CA . THR A 1 95 ? -0.136 6.671 0.179 1.00 96.62 95 THR A CA 1
ATOM 728 C C . THR A 1 95 ? -0.901 7.208 1.386 1.00 96.62 95 THR A C 1
ATOM 730 O O . THR A 1 95 ? -2.133 7.226 1.379 1.00 96.62 95 THR A O 1
ATOM 733 N N . THR A 1 96 ? -0.187 7.729 2.390 1.00 94.75 96 THR A N 1
ATOM 734 C CA . THR A 1 96 ? -0.802 8.332 3.581 1.00 94.75 96 THR A CA 1
ATOM 735 C C . THR A 1 96 ? -1.644 9.545 3.213 1.00 94.75 96 THR A C 1
ATOM 737 O O . THR A 1 96 ? -2.817 9.615 3.571 1.00 94.75 96 THR A O 1
ATOM 740 N N . GLN A 1 97 ? -1.080 10.484 2.448 1.00 92.38 97 GLN A N 1
ATOM 741 C CA . GLN A 1 97 ? -1.791 11.696 2.049 1.00 92.38 97 GLN A CA 1
ATOM 742 C C . GLN A 1 97 ? -3.0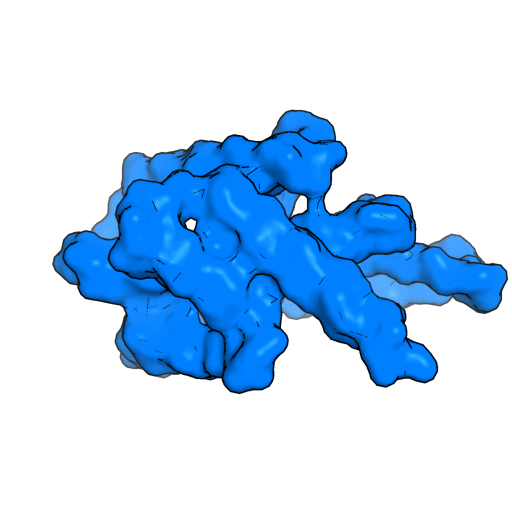30 11.382 1.205 1.00 92.38 97 GLN A C 1
ATOM 744 O O . GLN A 1 97 ? -4.080 11.982 1.419 1.00 92.38 97 GLN A O 1
ATOM 749 N N . THR A 1 98 ? -2.921 10.437 0.270 1.00 92.00 98 THR A N 1
ATOM 750 C CA . THR A 1 98 ? -4.040 10.039 -0.594 1.00 92.00 98 THR A CA 1
ATOM 751 C C . THR A 1 98 ? -5.150 9.378 0.215 1.00 92.00 98 THR A C 1
ATOM 753 O O . THR A 1 98 ? -6.309 9.741 0.046 1.00 92.00 98 THR A O 1
ATOM 756 N N . SER A 1 99 ? -4.804 8.484 1.145 1.00 92.50 99 SER A N 1
ATOM 757 C CA . SER A 1 99 ? -5.784 7.813 2.010 1.00 92.50 99 SER A CA 1
ATOM 758 C C . SER A 1 99 ? -6.526 8.817 2.894 1.00 92.50 99 SER A C 1
ATOM 760 O O . SER A 1 99 ? -7.751 8.803 2.938 1.00 92.50 99 SER A O 1
ATOM 762 N N . ILE A 1 100 ? -5.804 9.757 3.516 1.00 88.62 100 ILE A N 1
ATOM 763 C CA . ILE A 1 100 ? -6.402 10.841 4.316 1.00 88.62 100 ILE A CA 1
ATOM 764 C C . ILE A 1 100 ? -7.327 11.713 3.463 1.00 88.62 100 ILE A C 1
ATOM 766 O O . ILE A 1 100 ? -8.450 12.017 3.860 1.00 88.62 100 ILE A O 1
ATOM 770 N N . ASN A 1 101 ? -6.869 12.112 2.276 1.00 88.75 101 ASN A N 1
ATOM 771 C CA . ASN A 1 101 ? -7.669 12.930 1.370 1.00 88.75 101 ASN A CA 1
ATOM 772 C C . ASN A 1 101 ? -8.931 12.196 0.903 1.00 88.75 101 ASN A C 1
ATOM 774 O O . ASN A 1 101 ? -9.955 12.843 0.698 1.00 88.75 101 ASN A O 1
ATOM 778 N N . LEU A 1 102 ? -8.870 10.873 0.732 1.00 90.19 102 LEU A N 1
ATOM 779 C CA . LEU A 1 102 ? -10.016 10.070 0.316 1.00 90.19 102 LEU A CA 1
ATOM 780 C C . LEU A 1 102 ? -11.109 10.061 1.387 1.00 90.19 102 LEU A C 1
ATOM 782 O O . LEU A 1 102 ? -12.271 10.280 1.053 1.00 90.19 102 LEU A O 1
ATOM 786 N N . VAL A 1 103 ? -10.736 9.900 2.660 1.00 86.81 103 VAL A N 1
ATOM 787 C CA . VAL A 1 103 ? -11.675 10.007 3.790 1.00 86.81 103 VAL A CA 1
ATOM 788 C C . VAL A 1 103 ? -12.373 11.370 3.766 1.00 86.81 103 VAL A C 1
ATOM 790 O O . VAL A 1 103 ? -13.597 11.438 3.704 1.00 86.81 103 VAL A O 1
ATOM 793 N N . LYS A 1 104 ? -11.595 12.457 3.680 1.00 85.56 104 LYS A N 1
ATOM 794 C CA . LYS A 1 104 ? -12.126 13.832 3.679 1.00 85.56 104 LYS A CA 1
ATOM 795 C C . LYS A 1 104 ? -13.026 14.147 2.484 1.00 85.56 104 LYS A C 1
ATOM 797 O O . LYS A 1 104 ? -14.008 14.861 2.627 1.00 85.56 104 LYS A O 1
ATOM 802 N N . LYS A 1 105 ? -12.682 13.657 1.289 1.00 88.94 105 LYS A N 1
ATOM 803 C CA . LYS A 1 105 ? -13.435 13.960 0.060 1.00 88.94 105 LYS A CA 1
ATOM 804 C C . LYS A 1 105 ? -14.714 13.146 -0.087 1.00 88.94 105 LYS A C 1
ATOM 806 O O . LYS A 1 105 ? -15.645 13.622 -0.725 1.00 88.94 105 LYS A O 1
ATOM 811 N N . THR A 1 106 ? -14.730 11.914 0.414 1.00 89.81 106 THR A N 1
ATOM 812 C CA . THR A 1 106 ? -15.865 11.000 0.216 1.00 89.81 106 THR A CA 1
ATOM 813 C C . THR A 1 106 ? -16.882 11.070 1.348 1.00 89.81 106 THR A C 1
ATOM 815 O O . THR A 1 106 ? -18.037 10.724 1.125 1.00 89.81 106 THR A O 1
ATOM 818 N N . GLY A 1 107 ? -16.468 11.487 2.552 1.00 83.81 107 GLY A N 1
ATOM 819 C CA . GLY A 1 107 ? -17.311 11.443 3.750 1.00 83.81 107 GLY A CA 1
ATOM 820 C C . GLY A 1 107 ? -17.651 10.020 4.212 1.00 83.81 107 GLY A C 1
ATOM 821 O O . GLY A 1 107 ? -18.427 9.853 5.148 1.00 83.81 107 GLY A O 1
ATOM 822 N N . LEU A 1 108 ? -17.086 8.995 3.563 1.00 89.62 108 LEU A N 1
ATOM 823 C CA . LEU A 1 108 ? -17.264 7.599 3.939 1.00 89.62 108 LEU A CA 1
ATOM 824 C C . LEU A 1 108 ? -16.453 7.282 5.191 1.00 89.62 108 LEU A C 1
ATOM 826 O O . LEU A 1 108 ? -15.354 7.807 5.401 1.00 89.62 108 LEU A O 1
ATOM 830 N N . SER A 1 109 ? -16.970 6.363 5.998 1.00 89.00 109 SER A N 1
ATOM 831 C CA . SER A 1 109 ? -16.251 5.885 7.172 1.00 89.00 109 SER A CA 1
ATOM 832 C C . SER A 1 109 ? -14.964 5.140 6.775 1.00 89.00 109 SER A C 1
ATOM 834 O O . SER A 1 109 ? -14.906 4.504 5.712 1.00 89.00 109 SER A O 1
ATOM 836 N N . PRO A 1 110 ? -13.928 5.131 7.638 1.00 90.38 110 PRO A N 1
ATOM 837 C CA . PRO A 1 110 ? -12.742 4.299 7.430 1.00 90.38 110 PRO A CA 1
ATOM 838 C C . PRO A 1 110 ? -13.084 2.823 7.183 1.00 90.38 110 PRO A C 1
ATOM 840 O O . PRO A 1 110 ? -12.471 2.189 6.329 1.00 90.38 110 PRO A O 1
ATOM 843 N N . TYR A 1 111 ? -14.119 2.299 7.847 1.00 91.75 111 TYR A N 1
ATOM 844 C CA . TYR A 1 111 ? -14.615 0.940 7.629 1.00 91.75 111 TYR A CA 1
ATOM 845 C C . TYR A 1 111 ? -15.077 0.704 6.181 1.00 91.75 111 TYR A C 1
ATOM 847 O O . TYR A 1 111 ? -14.687 -0.282 5.548 1.00 91.75 111 TYR A O 1
ATOM 855 N N . GLU A 1 112 ? -15.885 1.612 5.627 1.00 93.75 112 GLU A N 1
ATOM 856 C CA . GLU A 1 112 ? -16.381 1.505 4.251 1.00 93.75 112 GLU A CA 1
ATOM 857 C C . GLU A 1 112 ? -15.246 1.608 3.234 1.00 93.75 112 GLU A C 1
ATOM 859 O O . GLU A 1 112 ? -15.178 0.804 2.302 1.00 93.75 112 GLU A O 1
ATOM 864 N N . LEU A 1 113 ? -14.314 2.542 3.435 1.00 94.56 113 LEU A N 1
ATOM 865 C CA . LEU A 1 113 ? -13.145 2.693 2.568 1.00 94.56 113 LEU A CA 1
ATOM 866 C C . LEU A 1 113 ? -12.226 1.470 2.641 1.00 94.56 113 LEU A C 1
ATOM 868 O O . LEU A 1 113 ? -11.805 0.959 1.602 1.00 94.56 113 LEU A O 1
ATOM 872 N N . LYS A 1 114 ? -11.988 0.929 3.844 1.00 95.56 114 LYS A N 1
ATOM 873 C CA . LYS A 1 114 ? -11.258 -0.333 4.048 1.00 95.56 114 LYS A CA 1
ATOM 874 C C . LYS A 1 114 ? -11.910 -1.474 3.279 1.00 95.56 114 LYS A C 1
ATOM 876 O O . LYS A 1 114 ? -11.214 -2.239 2.609 1.00 95.56 114 LYS A O 1
ATOM 881 N N . LYS A 1 115 ? -13.239 -1.580 3.337 1.00 96.06 115 LYS A N 1
ATOM 882 C CA . LYS A 1 115 ? -14.000 -2.588 2.595 1.00 96.06 115 LYS A CA 1
ATOM 883 C C . LYS A 1 115 ? -13.825 -2.426 1.081 1.00 96.06 115 LYS A C 1
ATOM 885 O O . LYS A 1 115 ? -13.624 -3.429 0.403 1.00 96.06 115 LYS A O 1
ATOM 890 N N . GLN A 1 116 ? -13.840 -1.199 0.556 1.00 96.12 116 GLN A N 1
ATOM 891 C CA . GLN A 1 116 ? -13.663 -0.936 -0.880 1.00 96.12 116 GLN A CA 1
ATOM 892 C C . GLN A 1 116 ? -12.274 -1.322 -1.404 1.00 96.12 116 GLN A C 1
ATOM 894 O O . GLN A 1 116 ? -12.158 -1.793 -2.533 1.00 96.12 116 GLN A O 1
ATOM 899 N N . VAL A 1 117 ? -11.227 -1.188 -0.587 1.00 94.94 117 VAL A N 1
ATOM 900 C CA . VAL A 1 117 ? -9.853 -1.570 -0.967 1.00 94.94 117 VAL A CA 1
ATOM 901 C C . VAL A 1 117 ? -9.494 -3.021 -0.613 1.00 94.94 117 VAL A C 1
ATOM 903 O O . VAL A 1 117 ? -8.341 -3.431 -0.762 1.00 94.94 117 VAL A O 1
ATOM 906 N N . THR A 1 118 ? -10.464 -3.817 -0.148 1.00 96.94 118 THR A N 1
ATOM 907 C CA . THR A 1 118 ? -10.257 -5.209 0.278 1.00 96.94 118 THR A CA 1
ATOM 908 C C . THR A 1 118 ? -11.097 -6.173 -0.556 1.00 96.94 118 THR A C 1
ATOM 910 O O . THR A 1 118 ? -12.251 -6.459 -0.244 1.00 96.94 118 THR A O 1
ATOM 913 N N . SER A 1 119 ? -10.498 -6.740 -1.604 1.00 94.81 119 SER A N 1
ATOM 914 C CA . SER A 1 119 ? -11.119 -7.801 -2.402 1.00 94.81 119 SER A CA 1
ATOM 915 C C . SER A 1 119 ? -10.955 -9.187 -1.760 1.00 94.81 119 SER A C 1
ATOM 917 O O . SER A 1 119 ? -9.989 -9.464 -1.040 1.00 94.81 119 SER A O 1
ATOM 919 N N . LYS A 1 120 ? -11.905 -10.094 -2.033 1.00 95.44 120 LYS A N 1
ATOM 920 C CA . LYS A 1 120 ? -11.849 -11.487 -1.561 1.00 95.44 120 LYS A CA 1
ATOM 921 C C . LYS A 1 120 ? -10.634 -12.192 -2.168 1.00 95.44 120 LYS A C 1
ATOM 923 O O . LYS A 1 120 ? -10.504 -12.283 -3.382 1.00 95.44 120 LYS A O 1
ATOM 928 N N . GLY A 1 121 ? -9.765 -12.721 -1.314 1.00 94.81 121 GLY A N 1
ATOM 929 C CA . GLY A 1 121 ? -8.512 -13.354 -1.711 1.00 94.81 121 GLY A CA 1
ATOM 930 C C . GLY A 1 121 ? -7.449 -12.375 -2.217 1.00 94.81 121 GLY A C 1
ATOM 931 O O . GLY A 1 121 ? -6.480 -12.832 -2.820 1.00 94.81 121 GLY A O 1
ATOM 932 N N . GLY A 1 122 ? -7.615 -11.064 -2.015 1.00 97.25 122 GLY A N 1
ATOM 933 C CA . GLY A 1 122 ? -6.658 -10.038 -2.432 1.00 97.25 122 GLY A CA 1
ATOM 934 C C . GLY A 1 122 ? -5.487 -9.842 -1.462 1.00 97.25 122 GLY A C 1
ATOM 935 O O . GLY A 1 122 ? -5.457 -10.394 -0.360 1.00 97.25 122 GLY A O 1
ATOM 936 N N . THR A 1 123 ? -4.526 -9.009 -1.865 1.00 98.06 123 THR A N 1
ATOM 937 C CA . THR A 1 123 ? -3.328 -8.670 -1.074 1.00 98.06 123 THR A CA 1
ATOM 938 C C . THR A 1 123 ? -3.675 -7.908 0.204 1.00 98.06 123 THR A C 1
ATOM 940 O O . THR A 1 123 ? -3.183 -8.261 1.274 1.00 98.06 123 THR A O 1
ATOM 943 N N . THR A 1 124 ? -4.594 -6.938 0.129 1.00 98.19 124 THR A N 1
ATOM 944 C CA . THR A 1 124 ? -5.071 -6.178 1.296 1.00 98.19 124 THR A CA 1
ATOM 945 C C . THR A 1 124 ? -5.688 -7.098 2.344 1.00 98.19 124 THR A C 1
ATOM 947 O O . THR A 1 124 ? -5.405 -6.958 3.529 1.00 98.19 124 THR A O 1
ATOM 950 N N . GLN A 1 125 ? -6.482 -8.091 1.925 1.00 98.38 125 GLN A N 1
ATOM 951 C CA . GLN A 1 125 ? -7.083 -9.052 2.852 1.00 98.38 125 GLN A CA 1
ATOM 952 C C . GLN A 1 125 ? -6.016 -9.891 3.568 1.00 98.38 125 GLN A C 1
ATOM 954 O O . GLN A 1 125 ? -6.117 -10.107 4.777 1.00 98.38 125 GLN A O 1
ATOM 959 N N . ALA A 1 126 ? -4.999 -10.358 2.837 1.00 98.50 126 ALA A N 1
ATOM 960 C CA . ALA A 1 126 ? -3.900 -11.131 3.412 1.00 98.50 126 ALA A CA 1
ATOM 961 C C . ALA A 1 126 ? -3.136 -10.324 4.472 1.00 98.50 126 ALA A C 1
ATOM 963 O O . ALA A 1 126 ? -2.879 -10.831 5.563 1.00 98.50 126 ALA A O 1
ATOM 964 N N . ALA A 1 127 ? -2.847 -9.057 4.185 1.00 98.56 127 ALA A N 1
ATOM 965 C CA . ALA A 1 127 ? -2.191 -8.157 5.123 1.00 98.56 127 ALA A CA 1
ATOM 966 C C . ALA A 1 127 ? -3.063 -7.815 6.343 1.00 98.56 127 ALA A C 1
ATOM 968 O O . ALA A 1 127 ? -2.593 -7.895 7.476 1.00 98.56 127 ALA A O 1
ATOM 969 N N . LEU A 1 128 ? -4.350 -7.506 6.145 1.00 98.25 128 LEU A N 1
ATOM 970 C CA . LEU A 1 128 ? -5.274 -7.228 7.251 1.00 98.25 128 LEU A CA 1
ATOM 971 C C . LEU A 1 128 ? -5.415 -8.426 8.196 1.00 98.25 128 LEU A C 1
ATOM 973 O O . LEU A 1 128 ? -5.507 -8.233 9.402 1.00 98.25 128 LEU A O 1
ATOM 977 N N . LYS A 1 129 ? -5.365 -9.665 7.687 1.00 98.31 129 LYS A N 1
ATOM 978 C CA . LYS A 1 129 ? -5.374 -10.870 8.533 1.00 98.31 129 LYS A CA 1
ATOM 979 C C . LYS A 1 129 ? -4.196 -10.898 9.516 1.00 98.31 129 LYS A C 1
ATOM 981 O O . LYS A 1 129 ? -4.381 -11.300 10.665 1.00 98.31 129 LYS A O 1
ATOM 986 N N . VAL A 1 130 ? -3.010 -10.471 9.075 1.00 98.50 130 VAL A N 1
ATOM 987 C CA . VAL A 1 130 ? -1.822 -10.348 9.935 1.00 98.50 130 VAL A CA 1
ATOM 988 C C . VAL A 1 130 ? -2.040 -9.270 10.992 1.00 98.50 130 VAL A C 1
ATOM 990 O O . VAL A 1 130 ? -1.862 -9.541 12.176 1.00 98.50 130 VAL A O 1
ATOM 993 N N . ILE A 1 131 ? -2.512 -8.090 10.582 1.00 97.06 131 ILE A N 1
ATOM 994 C CA . ILE A 1 131 ? -2.778 -6.970 11.497 1.00 97.06 131 ILE A CA 1
ATOM 995 C C . ILE A 1 131 ? -3.815 -7.359 12.562 1.00 97.06 131 ILE A C 1
ATOM 997 O O . ILE A 1 131 ? -3.591 -7.130 13.747 1.00 97.06 131 ILE A O 1
ATOM 1001 N N . TYR A 1 132 ? -4.913 -8.018 12.180 1.00 96.50 132 TYR A N 1
ATOM 1002 C CA . TYR A 1 132 ? -5.935 -8.490 13.127 1.00 96.50 132 TYR A CA 1
ATOM 1003 C C . TYR A 1 132 ? -5.430 -9.550 14.104 1.00 96.50 132 TYR A C 1
ATOM 1005 O O . TYR A 1 132 ? -6.013 -9.729 15.168 1.00 96.50 132 TYR A O 1
ATOM 1013 N N . SER A 1 133 ? -4.349 -10.243 13.752 1.00 97.25 133 SER A N 1
ATOM 1014 C CA . SER A 1 133 ? -3.694 -11.220 14.622 1.00 97.25 133 SER A CA 1
ATOM 1015 C C . SER A 1 133 ? -2.621 -10.576 15.515 1.00 97.25 133 SER A C 1
ATOM 1017 O O . SER A 1 133 ? -1.871 -11.292 16.171 1.00 97.25 133 SER A O 1
ATOM 1019 N N . GLY A 1 134 ? -2.534 -9.239 15.538 1.00 95.94 134 GLY A N 1
ATOM 1020 C CA . GLY A 1 134 ? -1.566 -8.470 16.326 1.00 95.94 134 GLY A CA 1
ATOM 1021 C C . GLY A 1 134 ? -0.201 -8.284 15.658 1.00 95.94 134 GLY A C 1
ATOM 1022 O O . GLY A 1 134 ? 0.732 -7.830 16.317 1.00 95.94 134 GLY A O 1
ATOM 1023 N N . GLY A 1 135 ? -0.068 -8.630 14.374 1.00 97.44 135 GLY A N 1
ATOM 1024 C CA . GLY A 1 135 ? 1.177 -8.467 13.626 1.00 97.44 135 GLY A CA 1
ATOM 1025 C C . GLY A 1 135 ? 1.484 -7.014 13.246 1.00 97.44 135 GLY A C 1
ATOM 1026 O O . GLY A 1 135 ? 0.609 -6.147 13.171 1.00 97.44 135 GLY A O 1
ATOM 1027 N N . SER A 1 136 ? 2.759 -6.763 12.973 1.00 97.88 136 SER A N 1
ATOM 1028 C CA . SER A 1 136 ? 3.303 -5.483 12.516 1.00 97.88 136 SER A CA 1
ATOM 1029 C C . SER A 1 136 ? 2.927 -5.159 11.061 1.00 97.88 136 SER A C 1
ATOM 1031 O O . SER A 1 136 ? 2.439 -6.004 10.307 1.00 97.88 136 SER A O 1
ATOM 1033 N N . TRP A 1 137 ? 3.162 -3.912 10.633 1.00 98.19 137 TRP A N 1
ATOM 1034 C CA . TRP A 1 137 ? 2.912 -3.505 9.241 1.00 98.19 137 TRP A CA 1
ATOM 1035 C C . TRP A 1 137 ? 3.960 -4.067 8.280 1.00 98.19 137 TRP A C 1
ATOM 1037 O O . TRP A 1 137 ? 3.672 -4.269 7.105 1.00 98.19 137 TRP A O 1
ATOM 1047 N N . GLU A 1 138 ? 5.154 -4.349 8.781 1.00 98.69 138 GLU A N 1
ATOM 1048 C CA . GLU A 1 138 ? 6.227 -5.058 8.103 1.00 98.69 138 GLU A CA 1
ATOM 1049 C C . GLU A 1 138 ? 5.794 -6.494 7.772 1.00 98.69 138 GLU A C 1
ATOM 1051 O O . GLU A 1 138 ? 5.845 -6.913 6.615 1.00 98.69 138 GLU A O 1
ATOM 1056 N N . GLU A 1 139 ? 5.261 -7.225 8.757 1.00 98.69 139 GLU A N 1
ATOM 1057 C CA . GLU A 1 139 ? 4.719 -8.574 8.545 1.00 98.69 139 GLU A CA 1
ATOM 1058 C C . GLU A 1 139 ? 3.496 -8.557 7.619 1.00 98.69 139 GLU A C 1
ATOM 1060 O O . GLU A 1 139 ? 3.358 -9.411 6.739 1.00 98.69 139 GLU A O 1
ATOM 1065 N N . ALA A 1 140 ? 2.622 -7.558 7.772 1.00 98.75 140 ALA A N 1
ATOM 1066 C CA . ALA A 1 140 ? 1.465 -7.367 6.906 1.00 98.75 140 ALA A CA 1
ATOM 1067 C C . ALA A 1 140 ? 1.880 -7.105 5.449 1.00 98.75 140 ALA A C 1
ATOM 1069 O O . ALA A 1 140 ? 1.337 -7.723 4.530 1.00 98.75 140 ALA A O 1
ATOM 1070 N N . ALA A 1 141 ? 2.882 -6.248 5.229 1.00 98.75 141 ALA A N 1
ATOM 1071 C CA . ALA A 1 141 ? 3.439 -5.993 3.908 1.00 98.75 141 ALA A CA 1
ATOM 1072 C C . ALA A 1 141 ? 4.067 -7.261 3.316 1.00 98.75 141 ALA A C 1
ATOM 1074 O O . ALA A 1 141 ? 3.792 -7.580 2.160 1.00 98.75 141 ALA A O 1
ATOM 1075 N N . GLY A 1 142 ? 4.813 -8.038 4.107 1.00 98.69 142 GLY A N 1
ATOM 1076 C CA . GLY A 1 142 ? 5.337 -9.339 3.685 1.00 98.69 142 GLY A CA 1
ATOM 1077 C C . GLY A 1 142 ? 4.236 -10.313 3.242 1.00 98.69 142 GLY A C 1
ATOM 1078 O O . GLY A 1 142 ? 4.350 -10.950 2.193 1.00 98.69 142 GLY A O 1
ATOM 1079 N N . ALA A 1 143 ? 3.123 -10.380 3.978 1.00 98.69 143 ALA A N 1
ATOM 1080 C CA . ALA A 1 143 ? 1.972 -11.200 3.600 1.00 98.69 143 ALA A CA 1
ATOM 1081 C C . ALA A 1 143 ? 1.287 -10.709 2.313 1.00 98.69 143 ALA A C 1
ATOM 1083 O O . ALA A 1 143 ? 0.904 -11.529 1.476 1.00 98.69 143 ALA A O 1
ATOM 1084 N N . ALA A 1 144 ? 1.161 -9.392 2.119 1.00 98.69 144 ALA A N 1
ATOM 1085 C CA . ALA A 1 144 ? 0.653 -8.825 0.870 1.00 98.69 144 ALA A CA 1
ATOM 1086 C C . ALA A 1 144 ? 1.572 -9.128 -0.323 1.00 98.69 144 ALA A C 1
ATOM 1088 O O . ALA A 1 144 ? 1.057 -9.491 -1.380 1.00 98.69 144 ALA A O 1
ATOM 1089 N N . VAL A 1 145 ? 2.899 -9.037 -0.162 1.00 98.56 145 VAL A N 1
ATOM 1090 C CA . VAL A 1 145 ? 3.871 -9.396 -1.213 1.00 98.56 145 VAL A CA 1
ATOM 1091 C C . VAL A 1 145 ? 3.734 -10.862 -1.589 1.00 98.56 145 VAL A C 1
ATOM 1093 O O . VAL A 1 145 ? 3.510 -11.169 -2.758 1.00 98.56 145 VAL A O 1
ATOM 1096 N N . LYS A 1 146 ? 3.775 -11.760 -0.598 1.00 98.31 146 LYS A N 1
ATOM 1097 C CA . LYS A 1 146 ? 3.593 -13.198 -0.824 1.00 98.31 146 LYS A CA 1
ATOM 1098 C C . LYS A 1 146 ? 2.288 -13.474 -1.567 1.00 98.31 146 LYS A C 1
ATOM 1100 O O . LYS A 1 146 ? 2.254 -14.265 -2.506 1.00 98.31 146 LYS A O 1
ATOM 1105 N N . ARG A 1 147 ? 1.207 -12.789 -1.183 1.00 98.00 147 ARG A N 1
ATOM 1106 C CA . ARG A 1 147 ? -0.082 -12.954 -1.851 1.00 98.00 147 ARG A CA 1
ATOM 1107 C C . ARG A 1 147 ? -0.071 -12.441 -3.293 1.00 98.00 147 ARG A C 1
ATOM 1109 O O . ARG A 1 147 ? -0.684 -13.072 -4.148 1.00 98.00 147 ARG A O 1
ATOM 1116 N N . ALA A 1 148 ? 0.601 -11.326 -3.567 1.00 97.25 148 ALA A N 1
ATOM 1117 C CA . ALA A 1 148 ? 0.741 -10.793 -4.920 1.00 97.25 148 ALA A CA 1
ATOM 1118 C C . ALA A 1 148 ? 1.500 -11.777 -5.829 1.00 97.25 148 ALA A C 1
ATOM 1120 O O . ALA A 1 148 ? 1.048 -12.063 -6.933 1.00 97.25 148 ALA A O 1
ATOM 1121 N N . GLU A 1 149 ? 2.578 -12.380 -5.323 1.00 96.44 149 GLU A N 1
ATOM 1122 C CA . GLU A 1 149 ? 3.344 -13.413 -6.034 1.00 96.44 149 GLU A CA 1
ATOM 1123 C C . GLU A 1 149 ? 2.529 -14.685 -6.303 1.00 96.44 149 GLU A C 1
ATOM 1125 O O . GLU A 1 149 ? 2.640 -15.294 -7.364 1.00 96.44 149 GLU A O 1
ATOM 1130 N N . GLU A 1 150 ? 1.698 -15.115 -5.351 1.00 96.56 150 GLU A N 1
ATOM 1131 C CA . GLU A 1 150 ? 0.795 -16.252 -5.555 1.00 96.56 150 GLU A CA 1
ATOM 1132 C C . GLU A 1 150 ? -0.248 -15.981 -6.642 1.00 96.56 150 GLU A C 1
ATOM 1134 O O . GLU A 1 150 ? -0.665 -16.914 -7.325 1.00 96.56 150 GLU A O 1
ATOM 1139 N N . LEU A 1 151 ? -0.712 -14.735 -6.764 1.00 93.81 151 LEU A N 1
ATOM 1140 C CA . LEU A 1 151 ? -1.683 -14.330 -7.778 1.00 93.81 151 LEU A CA 1
ATOM 1141 C C . LEU A 1 151 ? -1.038 -14.247 -9.162 1.00 93.81 151 LEU A C 1
ATOM 1143 O O . LEU A 1 151 ? -1.623 -14.750 -10.113 1.00 93.81 151 LEU A O 1
ATOM 1147 N N . SER A 1 152 ? 0.182 -13.713 -9.265 1.00 88.44 152 SER A N 1
ATOM 1148 C CA . SER A 1 152 ? 0.893 -13.586 -10.545 1.00 88.44 152 SER A CA 1
ATOM 1149 C C . SER A 1 152 ? 1.339 -14.924 -11.147 1.00 88.44 152 SER A C 1
ATOM 1151 O O . SER A 1 152 ? 1.722 -14.972 -12.306 1.00 88.44 152 SER A O 1
ATOM 1153 N N . ARG A 1 153 ? 1.348 -16.009 -10.361 1.00 86.69 153 ARG A N 1
ATOM 1154 C CA . ARG A 1 153 ? 1.677 -17.375 -10.821 1.00 86.69 153 ARG A CA 1
ATOM 1155 C C . ARG A 1 153 ? 0.452 -18.200 -11.231 1.00 86.69 153 ARG A C 1
ATOM 1157 O O . ARG A 1 153 ? 0.607 -19.368 -11.572 1.00 86.69 153 ARG A O 1
ATOM 1164 N N . ARG A 1 154 ? -0.759 -1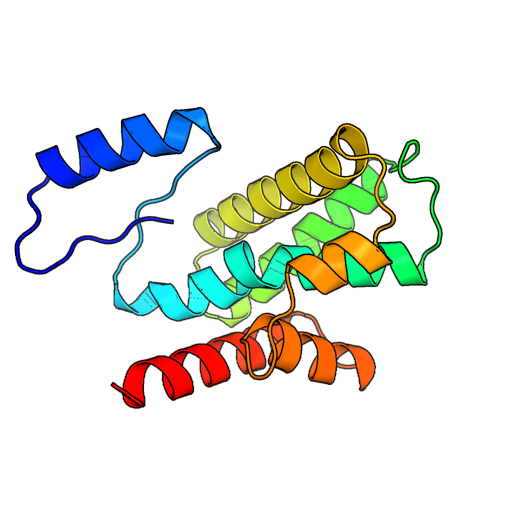7.655 -11.081 1.00 73.81 154 ARG A N 1
ATOM 1165 C CA . ARG A 1 154 ? -2.023 -18.339 -11.421 1.00 73.81 154 ARG A CA 1
ATOM 1166 C C . ARG A 1 154 ? -2.517 -18.022 -12.834 1.00 73.81 154 ARG A C 1
ATOM 1168 O O . ARG A 1 154 ? -3.583 -18.512 -13.198 1.00 73.81 154 ARG A O 1
ATOM 1175 N N . GLU A 1 155 ? -1.760 -17.224 -13.576 1.00 47.66 155 GLU A N 1
ATOM 1176 C CA . GLU A 1 155 ? -1.915 -16.977 -15.014 1.00 47.66 155 GLU A CA 1
ATOM 1177 C C . GLU A 1 155 ? -0.947 -17.868 -15.798 1.00 47.66 155 GLU A C 1
ATOM 1179 O O . GLU A 1 155 ? -1.365 -18.376 -16.861 1.00 47.66 155 GLU A O 1
#

pLDDT: mean 92.6, std 8.93, range [47.66, 98.81]

Secondary structure (DSSP, 8-state):
-B---TT--HHHHHHHHHHHHTTS---B--GGGHHHHIIIIITHHHHHHHHHHHHT--TT---HHHHHHHHHHHHHHHHHTT--HHHHHHHHHHHHHHHHHHHHHH---HHHHHHHT--TT-HHHHHHHHHHTT--HHHHHHHHHHHHHHHHT--

InterPro domains:
  IPR008927 6-phosphogluconate dehydrogenase-like, C-terminal domain superfamily [SSF48179] (70-153)
  IPR029036 Pyrroline-5-carboxylate reductase, dimerisation domain [PF14748] (70-150)